Protein AF-H6L743-F1 (afdb_monomer)

Mean predicted aligned error: 10.94 Å

Solvent-accessible surface area (backbone atoms only — not comparable to full-atom values): 10312 Å² total; per-residue (Å²): 137,87,82,81,78,83,82,83,83,76,89,86,64,96,70,60,79,40,80,48,75,42,62,49,100,87,67,48,71,35,34,42,41,33,33,39,73,84,48,97,48,46,27,34,38,39,37,40,39,47,42,58,49,99,87,64,50,69,41,35,34,31,37,37,43,36,33,33,72,71,46,100,38,46,26,38,36,32,23,39,40,36,38,47,39,71,72,99,53,78,40,33,36,38,52,46,83,43,69,60,39,37,28,41,65,87,66,53,76,39,59,56,62,76,72,68,56,52,72,78,76,57,91,67,80,73,82,81,74,75,65,58,32,37,37,35,49,46,53,50,100,86,69,51,70,42,32,31,35,30,67,28,74,43,69,39,51,88,84,71,74,90,50,62,78,48,73,43,70,40,72,78,48,70,69,132

Foldseek 3Di:
DDDDDDQDADPDDPFASDWDWDADPVRATQWIKGWHDPDPQWIKIKIWGFDADPVRHTQWIKIKIWTRVVDLWIWIWIFTQWGFDDDPHTFWIQGDRHTQWTAGRVRDIDGPCCPVVVVPPPPDDDPPPPWPRTKTFDADPVGDGFWIWTRDWDFDCPVPPPHGPDTDTHTPDGDD

Secondary structure (DSSP, 8-state):
----PPP---TT-SS-SEEEEEE-TTS-EEEEEEEEESSSS-EEEEEEEEEE-TT--EEEEEEEEEE-TTSTT-EEEEEEEEEEEESSSEEEEEEEEEEEEEE-TT--EE--HHHHTHHHH--SS-----TT-EEEEEE-TTS-EEEEEEEEEEEE-SS-SSS-SEEEEEEEEE--

Structure (mmCIF, N/CA/C/O backbone):
data_AF-H6L743-F1
#
_entry.id   AF-H6L743-F1
#
loop_
_atom_site.group_PDB
_atom_site.id
_atom_site.type_symbol
_atom_site.label_atom_id
_atom_site.label_alt_id
_atom_site.label_comp_id
_atom_site.label_asym_id
_atom_site.label_entity_id
_atom_site.label_seq_id
_atom_site.pdbx_PDB_ins_code
_atom_site.Cartn_x
_atom_site.Cartn_y
_atom_site.Cartn_z
_atom_site.occupancy
_atom_site.B_iso_or_equiv
_atom_site.auth_seq_id
_atom_site.auth_comp_id
_atom_site.auth_asym_id
_atom_site.auth_atom_id
_atom_site.pdbx_PDB_model_num
ATOM 1 N N . MET A 1 1 ? 23.463 -21.450 -29.103 1.00 34.56 1 MET A N 1
ATOM 2 C CA . MET A 1 1 ? 22.306 -21.000 -29.906 1.00 34.56 1 MET A CA 1
ATOM 3 C C . MET A 1 1 ? 21.781 -19.726 -29.273 1.00 34.56 1 MET A C 1
ATOM 5 O O . MET A 1 1 ? 21.365 -19.767 -28.125 1.00 34.56 1 MET A O 1
ATOM 9 N N . SER A 1 2 ? 21.931 -18.597 -29.966 1.00 36.25 2 SER A N 1
ATOM 10 C CA . SER A 1 2 ? 21.447 -17.288 -29.515 1.00 36.25 2 SER A CA 1
ATOM 11 C C . SER A 1 2 ? 19.959 -17.178 -29.839 1.00 36.25 2 SER A C 1
ATOM 13 O O . SER A 1 2 ? 19.582 -17.350 -30.997 1.00 36.25 2 SER A O 1
ATOM 15 N N . LEU A 1 3 ? 19.121 -16.936 -28.832 1.00 31.42 3 LEU A N 1
ATOM 16 C CA . LEU A 1 3 ? 17.710 -16.596 -29.012 1.00 31.42 3 LEU A CA 1
ATOM 17 C C . LEU A 1 3 ? 17.574 -15.084 -28.827 1.00 31.42 3 LEU A C 1
ATOM 19 O O . LEU A 1 3 ? 17.352 -14.594 -27.723 1.00 31.42 3 LEU A O 1
ATOM 23 N N . GLY A 1 4 ? 17.770 -14.349 -29.921 1.00 33.94 4 GLY A N 1
ATOM 24 C CA . GLY A 1 4 ? 17.441 -12.930 -29.997 1.00 33.94 4 GLY A CA 1
ATOM 25 C C . GLY A 1 4 ? 15.926 -12.760 -30.057 1.00 33.94 4 GLY A C 1
ATOM 26 O O . GLY A 1 4 ? 15.310 -13.058 -31.077 1.00 33.94 4 GLY A O 1
ATOM 27 N N . GLY A 1 5 ? 15.325 -12.310 -28.957 1.00 32.34 5 GLY A N 1
ATOM 28 C CA . GLY A 1 5 ? 13.946 -11.836 -28.951 1.00 32.34 5 GLY A CA 1
ATOM 29 C C . GLY A 1 5 ? 13.885 -10.448 -29.584 1.00 32.34 5 GLY A C 1
ATOM 30 O O . GLY A 1 5 ? 14.498 -9.514 -29.072 1.00 32.34 5 GLY A O 1
ATOM 31 N N . TYR A 1 6 ? 13.175 -10.320 -30.703 1.00 30.50 6 TYR A N 1
ATOM 32 C CA . TYR A 1 6 ? 12.848 -9.024 -31.291 1.00 30.50 6 TYR A CA 1
ATOM 33 C C . TYR A 1 6 ? 11.775 -8.343 -30.437 1.00 30.50 6 TYR A C 1
ATOM 35 O O . TYR A 1 6 ? 10.692 -8.894 -30.241 1.00 30.50 6 TYR A O 1
ATOM 43 N N . TRP A 1 7 ? 12.077 -7.147 -29.935 1.00 48.56 7 TRP A N 1
ATOM 44 C CA . TRP A 1 7 ? 11.098 -6.286 -29.277 1.00 48.56 7 TRP A CA 1
ATOM 45 C C . TRP A 1 7 ? 10.342 -5.491 -30.340 1.00 48.56 7 TRP A C 1
ATOM 47 O O . TRP A 1 7 ? 10.956 -4.812 -31.161 1.00 48.56 7 TRP A O 1
ATOM 57 N N . HIS A 1 8 ? 9.014 -5.586 -30.332 1.00 35.94 8 HIS A N 1
ATOM 58 C CA . HIS A 1 8 ? 8.144 -4.733 -31.134 1.00 35.94 8 HIS A CA 1
ATOM 59 C C . HIS A 1 8 ? 7.534 -3.674 -30.213 1.00 35.94 8 HIS A C 1
ATOM 61 O O . HIS A 1 8 ? 6.770 -4.018 -29.313 1.00 35.94 8 HIS A O 1
ATOM 67 N N . PHE A 1 9 ? 7.869 -2.404 -30.436 1.00 46.50 9 PHE A N 1
ATOM 68 C CA . PHE A 1 9 ? 7.271 -1.267 -29.738 1.00 46.50 9 PHE A CA 1
ATOM 69 C C . PHE A 1 9 ? 6.205 -0.646 -30.648 1.00 46.50 9 PHE A C 1
ATOM 71 O O . PHE A 1 9 ? 6.509 -0.238 -31.767 1.00 46.50 9 PHE A O 1
ATOM 78 N N . GLU A 1 10 ? 4.949 -0.602 -30.198 1.00 38.84 10 GLU A N 1
ATOM 79 C CA . GLU A 1 10 ? 3.901 0.200 -30.844 1.00 38.84 10 GLU A CA 1
ATOM 80 C C . GLU A 1 10 ? 3.772 1.528 -30.099 1.00 38.84 10 GLU A C 1
ATOM 82 O O . GLU A 1 10 ? 3.178 1.583 -29.024 1.00 38.84 10 GLU A O 1
ATOM 87 N N . ALA A 1 11 ? 4.298 2.606 -30.680 1.00 42.00 11 ALA A N 1
ATOM 88 C CA . ALA A 1 11 ? 4.080 3.948 -30.156 1.00 42.00 11 ALA A CA 1
ATOM 89 C C . ALA A 1 11 ? 2.586 4.325 -30.250 1.00 42.00 11 ALA A C 1
ATOM 91 O O . ALA A 1 11 ? 1.975 4.191 -31.312 1.00 42.00 11 ALA A O 1
ATOM 92 N N . GLY A 1 12 ? 2.005 4.828 -29.151 1.00 50.34 12 GLY A N 1
ATOM 93 C CA . GLY A 1 12 ? 0.683 5.475 -29.152 1.00 50.34 12 GLY A CA 1
ATOM 94 C C . GLY A 1 12 ? -0.437 4.800 -28.351 1.00 50.34 12 GLY A C 1
ATOM 95 O O . GLY A 1 12 ? -1.575 5.268 -28.414 1.00 50.34 12 GLY A O 1
ATOM 96 N N . LYS A 1 13 ? -0.172 3.740 -27.576 1.00 53.59 13 LYS A N 1
ATOM 97 C CA . LYS A 1 13 ? -1.168 3.197 -26.634 1.00 53.59 13 LYS A CA 1
ATOM 98 C C . LYS A 1 13 ? -1.030 3.864 -25.260 1.00 53.59 13 LYS A C 1
ATOM 100 O O . LYS A 1 13 ? 0.068 3.882 -24.717 1.00 53.59 13 LYS A O 1
ATOM 105 N N . PRO A 1 14 ? -2.116 4.384 -24.654 1.00 64.31 14 PRO A N 1
ATOM 106 C CA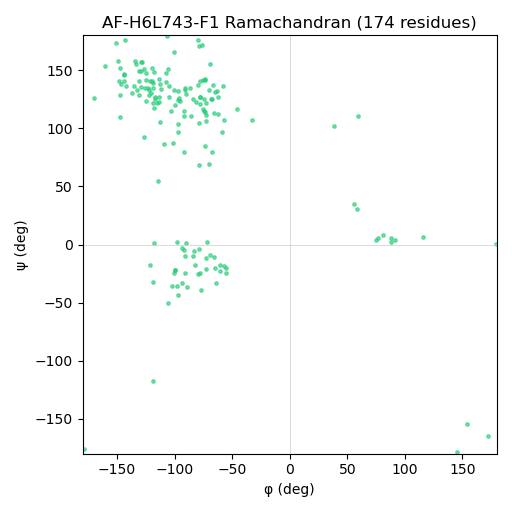 . PRO A 1 14 ? -2.059 4.866 -23.280 1.00 64.31 14 PRO A CA 1
ATOM 107 C C . PRO A 1 14 ? -1.788 3.685 -22.338 1.00 64.31 14 PRO A C 1
ATOM 109 O O . PRO A 1 14 ? -2.623 2.792 -22.195 1.00 64.31 14 PRO A O 1
ATOM 112 N N . GLY A 1 15 ? -0.616 3.665 -21.704 1.00 75.38 15 GLY A N 1
ATOM 113 C CA . GLY A 1 15 ? -0.212 2.606 -20.782 1.00 75.38 15 GLY A CA 1
ATOM 114 C C . GLY A 1 15 ? 1.287 2.311 -20.845 1.00 75.38 15 GLY A C 1
ATOM 115 O O . GLY A 1 15 ? 2.009 2.990 -21.565 1.00 75.38 15 GLY A O 1
ATOM 116 N N . PRO A 1 16 ? 1.770 1.336 -20.062 1.00 86.94 16 PRO A N 1
ATOM 117 C CA . PRO A 1 16 ? 3.161 0.908 -20.128 1.00 86.94 16 PRO A CA 1
ATOM 118 C C . PRO A 1 16 ? 3.442 0.092 -21.392 1.00 86.94 16 PRO A C 1
ATOM 120 O O . PRO A 1 16 ? 2.628 -0.753 -21.770 1.00 86.94 16 PRO A O 1
ATOM 123 N N . ASP A 1 17 ? 4.625 0.277 -21.973 1.00 90.44 17 ASP A N 1
ATOM 124 C CA . ASP A 1 17 ? 5.135 -0.512 -23.100 1.00 90.44 17 ASP A CA 1
ATOM 125 C C . ASP A 1 17 ? 5.346 -1.980 -22.726 1.00 90.44 17 ASP A C 1
ATOM 127 O O . ASP A 1 17 ? 5.143 -2.878 -23.544 1.00 90.44 17 ASP A O 1
ATOM 131 N N . ALA A 1 18 ? 5.721 -2.250 -21.470 1.00 90.12 18 ALA A N 1
ATOM 132 C CA . ALA A 1 18 ? 5.843 -3.612 -20.966 1.00 90.12 18 ALA A CA 1
ATOM 133 C C . ALA A 1 18 ? 5.414 -3.758 -19.502 1.00 90.12 18 ALA A C 1
ATOM 135 O O . ALA A 1 18 ? 5.626 -2.887 -18.656 1.00 90.12 18 ALA A O 1
ATOM 136 N N . LEU A 1 19 ? 4.852 -4.928 -19.190 1.00 93.19 19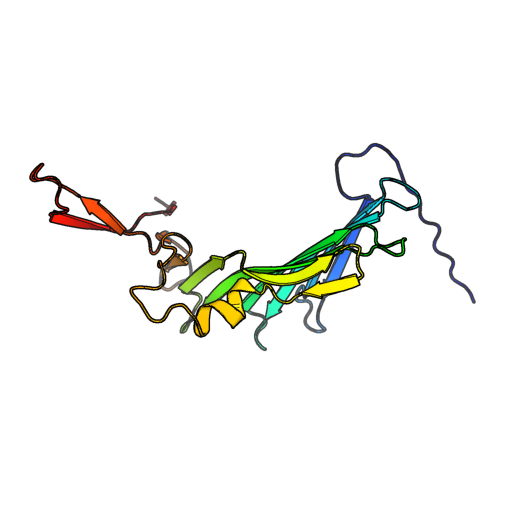 LEU A N 1
ATOM 137 C CA . LEU A 1 19 ? 4.534 -5.367 -17.835 1.00 93.19 19 LEU A CA 1
ATOM 138 C C . LEU A 1 19 ? 5.341 -6.618 -17.501 1.00 93.19 19 LEU A C 1
ATOM 140 O O . LEU A 1 19 ? 5.250 -7.627 -18.198 1.00 93.19 19 LEU A O 1
ATOM 144 N N . LYS A 1 20 ? 6.082 -6.574 -16.395 1.00 93.62 20 LYS A N 1
ATOM 145 C CA . LYS A 1 20 ? 6.840 -7.713 -15.873 1.00 93.62 20 LYS A CA 1
ATOM 146 C C . LYS A 1 20 ? 6.391 -8.047 -14.458 1.00 93.62 20 LYS A C 1
ATOM 148 O O . LYS A 1 20 ? 6.144 -7.164 -13.637 1.00 93.62 20 LYS A O 1
ATOM 153 N N . TYR A 1 21 ? 6.320 -9.341 -14.174 1.00 95.38 21 TYR A N 1
ATOM 154 C CA . TYR A 1 21 ? 5.992 -9.871 -12.859 1.00 95.38 21 TYR A CA 1
ATOM 155 C C . TYR A 1 21 ? 7.093 -10.818 -12.403 1.00 95.38 21 TYR A C 1
ATOM 157 O O . TYR A 1 21 ? 7.638 -11.574 -13.206 1.00 95.38 21 TYR A O 1
ATOM 165 N N . GLU A 1 22 ? 7.403 -10.775 -11.114 1.00 95.56 22 GLU A N 1
ATOM 166 C CA . GLU A 1 22 ? 8.331 -11.700 -10.466 1.00 95.56 22 GLU A CA 1
ATOM 167 C C . GLU A 1 22 ? 7.576 -12.450 -9.372 1.00 95.56 22 GLU A C 1
ATOM 169 O O . GLU A 1 22 ? 6.728 -11.867 -8.685 1.00 95.56 22 GLU A O 1
ATOM 174 N N . TYR A 1 23 ? 7.867 -13.741 -9.236 1.00 96.38 23 TYR A N 1
ATOM 175 C CA . TYR A 1 23 ? 7.181 -14.656 -8.330 1.00 96.38 23 TYR A CA 1
ATOM 176 C C . TYR A 1 23 ? 8.198 -15.449 -7.515 1.00 96.38 23 TYR A C 1
ATOM 178 O O . TYR A 1 23 ? 9.304 -15.714 -7.988 1.00 96.38 23 TYR A O 1
ATOM 186 N N . ASP A 1 24 ? 7.818 -15.819 -6.298 1.00 91.50 24 ASP A N 1
ATOM 187 C CA . ASP A 1 24 ? 8.572 -16.773 -5.493 1.00 91.50 24 ASP A CA 1
ATOM 188 C C . ASP A 1 24 ? 8.299 -18.225 -5.956 1.00 91.50 24 ASP A C 1
ATOM 190 O O . ASP A 1 24 ? 7.395 -18.462 -6.766 1.00 91.50 24 ASP A O 1
ATOM 194 N N . PRO A 1 25 ? 9.054 -19.224 -5.457 1.00 92.56 25 PRO A N 1
ATOM 195 C CA . PRO A 1 25 ? 8.819 -20.632 -5.792 1.00 92.56 25 PRO A CA 1
ATOM 196 C C . PRO A 1 25 ? 7.438 -21.173 -5.388 1.00 92.56 25 PRO A C 1
ATOM 198 O O . PRO A 1 25 ? 7.027 -22.214 -5.892 1.00 92.56 25 PRO A O 1
ATOM 201 N N . MET A 1 26 ? 6.725 -20.492 -4.486 1.00 92.44 26 MET A N 1
ATOM 202 C CA . MET A 1 26 ? 5.369 -20.844 -4.053 1.00 92.44 26 MET A CA 1
ATOM 203 C C . MET A 1 26 ? 4.291 -20.177 -4.926 1.00 92.44 26 MET A C 1
ATOM 205 O O . MET A 1 26 ? 3.100 -20.365 -4.689 1.00 92.44 26 MET A O 1
ATOM 209 N N . GLY A 1 27 ? 4.690 -19.410 -5.946 1.00 93.69 27 GLY A N 1
ATOM 210 C CA . GL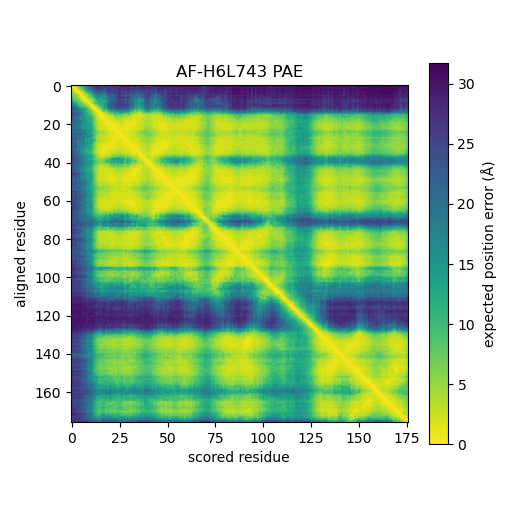Y A 1 27 ? 3.790 -18.719 -6.863 1.00 93.69 27 GLY A CA 1
ATOM 211 C C . GLY A 1 27 ? 3.236 -17.395 -6.331 1.00 93.69 27 GLY A C 1
ATOM 212 O O . GLY A 1 27 ? 2.382 -16.791 -6.983 1.00 93.69 27 GLY A O 1
ATOM 213 N N . ASN A 1 28 ? 3.709 -16.891 -5.187 1.00 94.81 28 ASN A N 1
ATOM 214 C CA . ASN A 1 28 ? 3.299 -15.576 -4.706 1.00 94.81 28 ASN A CA 1
ATOM 215 C C . ASN A 1 28 ? 4.031 -14.473 -5.471 1.00 94.81 28 ASN A C 1
ATOM 217 O O . ASN A 1 28 ? 5.226 -14.559 -5.749 1.00 94.81 28 ASN A O 1
ATOM 221 N N . ARG A 1 29 ? 3.322 -13.384 -5.779 1.00 94.56 29 ARG A N 1
ATOM 222 C CA . ARG A 1 29 ? 3.911 -12.223 -6.460 1.00 94.56 29 ARG A CA 1
ATOM 223 C C . ARG A 1 29 ? 4.897 -11.500 -5.536 1.00 94.56 29 ARG A C 1
ATOM 225 O O . ARG A 1 29 ? 4.493 -11.067 -4.452 1.00 94.56 29 ARG A O 1
ATOM 232 N N . LEU A 1 30 ? 6.131 -11.333 -6.012 1.00 95.81 30 LEU A N 1
ATOM 233 C CA . LEU A 1 30 ? 7.226 -10.578 -5.389 1.00 95.81 30 LEU A CA 1
ATOM 234 C C . LEU A 1 30 ? 7.363 -9.173 -5.969 1.00 95.81 30 LEU A C 1
ATOM 236 O O . LEU A 1 30 ? 7.653 -8.237 -5.229 1.00 95.81 30 LEU A O 1
ATOM 240 N N . ALA A 1 31 ? 7.118 -9.005 -7.272 1.00 95.69 31 ALA A N 1
ATOM 241 C CA . ALA A 1 31 ? 7.167 -7.695 -7.907 1.00 95.69 31 ALA A CA 1
ATOM 242 C C . ALA A 1 31 ? 6.175 -7.550 -9.063 1.00 95.69 31 ALA A C 1
ATOM 244 O O . ALA A 1 31 ? 5.841 -8.515 -9.756 1.00 95.69 31 ALA A O 1
ATOM 245 N N . LYS A 1 32 ? 5.744 -6.310 -9.291 1.00 95.50 32 LYS A N 1
ATOM 246 C CA . LYS A 1 32 ? 5.099 -5.848 -10.523 1.00 95.50 32 LYS A CA 1
ATOM 247 C C . LYS A 1 32 ? 5.892 -4.653 -11.029 1.00 95.50 32 LYS A C 1
ATOM 249 O O . LYS A 1 32 ? 6.019 -3.681 -10.295 1.00 95.50 32 LYS A O 1
ATOM 254 N N . LYS A 1 33 ? 6.377 -4.715 -12.265 1.00 94.19 33 LYS A N 1
ATOM 255 C CA . LYS A 1 33 ? 7.167 -3.660 -12.906 1.00 94.19 33 LYS A CA 1
ATOM 256 C C . LYS A 1 33 ? 6.472 -3.224 -14.189 1.00 94.19 33 LYS A C 1
ATOM 258 O O . LYS A 1 33 ? 6.033 -4.072 -14.970 1.00 94.19 33 LYS A O 1
ATOM 263 N N . LYS A 1 34 ? 6.351 -1.919 -14.379 1.00 94.06 34 LYS A N 1
ATOM 264 C CA . LYS A 1 34 ? 5.838 -1.287 -15.587 1.00 94.06 34 LYS A CA 1
ATOM 265 C C . LYS A 1 34 ? 6.983 -0.527 -16.233 1.00 94.06 34 LYS A C 1
ATOM 267 O O . LYS A 1 34 ? 7.601 0.282 -15.553 1.00 94.06 34 LYS A O 1
ATOM 272 N N . LEU A 1 35 ? 7.237 -0.784 -17.505 1.00 91.62 35 LEU A N 1
ATOM 273 C CA . LEU A 1 35 ? 8.243 -0.083 -18.290 1.00 91.62 35 LEU A CA 1
ATOM 274 C C . LEU A 1 35 ? 7.545 0.887 -19.240 1.00 91.62 35 LEU A C 1
ATOM 276 O O . LEU A 1 35 ? 6.557 0.500 -19.865 1.00 91.62 35 LEU A O 1
ATOM 280 N N . TYR A 1 36 ? 8.078 2.096 -19.348 1.00 90.69 36 TYR A N 1
ATOM 281 C CA . TYR A 1 36 ? 7.691 3.088 -20.342 1.00 90.69 36 TYR A CA 1
ATOM 282 C C . TYR A 1 36 ? 8.935 3.491 -21.137 1.00 90.69 36 TYR A C 1
ATOM 284 O O . TYR A 1 36 ? 10.002 3.699 -20.550 1.00 90.69 36 TYR A O 1
ATOM 292 N N . VAL A 1 37 ? 8.797 3.552 -22.456 1.00 88.88 37 VAL A N 1
ATOM 293 C CA . VAL A 1 37 ? 9.849 3.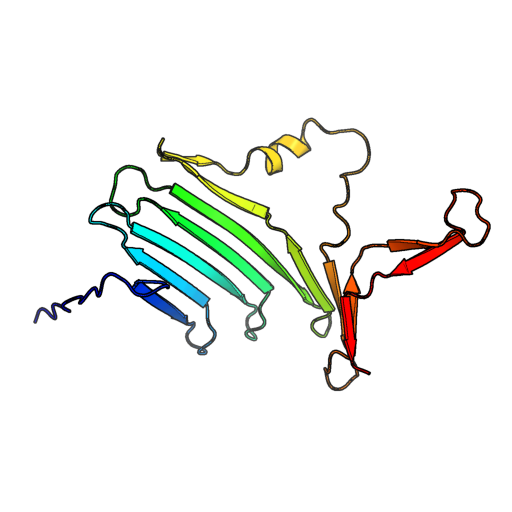867 -23.421 1.00 88.88 37 VAL A CA 1
ATOM 294 C C . VAL A 1 37 ? 9.341 5.011 -24.289 1.00 88.88 37 VAL A C 1
ATOM 296 O O . VAL A 1 37 ? 8.690 4.806 -25.311 1.00 88.88 37 VAL A O 1
ATOM 299 N N . ASP A 1 38 ? 9.658 6.230 -23.869 1.00 83.81 38 ASP A N 1
ATOM 300 C CA . ASP A 1 38 ? 9.248 7.462 -24.545 1.00 83.81 38 ASP A CA 1
ATOM 301 C C . ASP A 1 38 ? 10.307 7.908 -25.592 1.00 83.81 38 ASP A C 1
ATOM 303 O O . ASP A 1 38 ? 10.051 8.755 -26.450 1.00 83.81 38 ASP A O 1
ATOM 307 N N . GLY A 1 39 ? 11.491 7.276 -25.597 1.00 79.44 39 GLY A N 1
ATOM 308 C CA . GLY A 1 39 ? 12.556 7.478 -26.582 1.00 79.44 39 GLY A CA 1
ATOM 309 C C . GLY A 1 39 ? 13.786 6.587 -26.338 1.00 79.44 39 GLY A C 1
ATOM 310 O O . GLY A 1 39 ? 13.788 5.774 -25.418 1.00 79.44 39 GLY A O 1
ATOM 311 N N . PRO A 1 40 ? 14.869 6.727 -27.130 1.00 73.44 40 PRO A N 1
ATOM 312 C CA . PRO A 1 40 ? 16.067 5.883 -27.002 1.00 73.44 40 PRO A CA 1
ATOM 313 C C . PRO A 1 40 ? 16.819 6.050 -25.671 1.00 73.44 40 PRO A C 1
ATOM 315 O O . PRO A 1 40 ? 17.589 5.171 -25.297 1.00 73.44 40 PRO A O 1
ATOM 318 N N . ALA A 1 41 ? 16.604 7.168 -24.976 1.00 73.25 41 ALA A N 1
ATOM 319 C CA . ALA A 1 41 ? 17.205 7.488 -23.682 1.00 73.25 41 ALA A CA 1
ATOM 320 C C . ALA A 1 41 ? 16.161 7.738 -22.575 1.00 73.25 41 ALA A C 1
ATOM 322 O O . ALA A 1 41 ? 16.497 7.658 -21.397 1.00 73.25 41 ALA A O 1
ATOM 323 N N . ASP A 1 42 ? 14.906 8.003 -22.949 1.00 79.75 42 ASP A N 1
ATOM 324 C CA . ASP A 1 42 ? 13.804 8.264 -22.021 1.00 79.75 42 ASP A CA 1
ATOM 325 C C . ASP A 1 42 ? 13.091 6.946 -21.708 1.00 79.75 42 ASP A C 1
ATOM 327 O O . ASP A 1 42 ? 12.099 6.559 -22.334 1.00 79.75 42 ASP A O 1
ATOM 331 N N . ILE A 1 43 ? 13.717 6.191 -20.806 1.00 85.94 43 ILE A N 1
ATOM 332 C CA . ILE A 1 43 ? 13.222 4.909 -20.321 1.00 85.94 43 ILE A CA 1
ATOM 333 C C . ILE A 1 43 ? 13.007 5.031 -18.821 1.00 85.94 43 ILE A C 1
ATOM 335 O O . ILE A 1 43 ? 13.942 5.295 -18.060 1.00 85.94 43 ILE A O 1
ATOM 339 N N . ARG A 1 44 ? 11.773 4.780 -18.389 1.00 89.12 44 ARG A N 1
ATOM 340 C CA . ARG A 1 44 ? 11.378 4.827 -16.981 1.00 89.12 44 ARG A CA 1
ATOM 341 C C . ARG A 1 44 ? 10.639 3.565 -16.575 1.00 89.12 44 ARG A C 1
ATOM 343 O O . ARG A 1 44 ? 9.939 2.937 -17.369 1.00 89.12 44 ARG A O 1
ATOM 350 N N . SER A 1 45 ? 10.788 3.194 -15.313 1.00 91.00 45 SER A N 1
ATOM 351 C CA . SER A 1 45 ? 10.191 2.003 -14.727 1.00 91.00 45 SER A CA 1
ATOM 352 C C . SER A 1 45 ? 9.536 2.360 -13.403 1.00 91.00 45 SER A C 1
ATOM 354 O O . SER A 1 45 ? 10.123 3.031 -12.564 1.00 91.00 45 SER A O 1
ATOM 356 N N . GLU A 1 46 ? 8.308 1.911 -13.187 1.00 93.62 46 GLU A N 1
ATOM 357 C CA . GLU A 1 46 ? 7.627 2.079 -11.903 1.00 93.62 46 GLU A CA 1
ATOM 358 C C . GLU A 1 46 ? 6.973 0.769 -11.482 1.00 93.62 46 GLU A C 1
ATOM 360 O O . GLU A 1 46 ? 6.610 -0.077 -12.310 1.00 93.62 46 GLU A O 1
ATOM 365 N N . GLY A 1 47 ? 6.759 0.591 -10.185 1.00 94.44 47 GLY A N 1
ATOM 366 C CA . GLY A 1 47 ? 6.139 -0.637 -9.734 1.00 94.44 47 GLY A CA 1
ATOM 367 C C . GLY A 1 47 ? 6.095 -0.834 -8.238 1.00 94.44 47 GLY A C 1
ATOM 368 O O . GLY A 1 47 ? 6.265 0.094 -7.452 1.00 94.44 47 GLY A O 1
ATOM 369 N N . GLN A 1 48 ? 5.831 -2.082 -7.864 1.00 96.75 48 GLN A N 1
ATOM 370 C CA . GLN A 1 48 ? 5.684 -2.504 -6.479 1.00 96.75 48 GLN A CA 1
ATOM 371 C C . GLN A 1 48 ? 6.524 -3.746 -6.194 1.00 96.75 48 GLN A C 1
ATOM 373 O O . GLN A 1 48 ? 6.549 -4.674 -7.008 1.00 96.75 48 GLN A O 1
ATOM 378 N N . TYR A 1 49 ? 7.137 -3.780 -5.014 1.00 96.81 49 TYR A N 1
ATOM 379 C CA . TYR A 1 49 ? 7.711 -4.966 -4.386 1.00 96.81 49 TYR A CA 1
ATOM 380 C C . TYR A 1 49 ? 6.846 -5.400 -3.204 1.00 96.81 49 TYR A C 1
ATOM 382 O O . TYR A 1 49 ? 6.397 -4.563 -2.421 1.00 96.81 49 TYR A O 1
ATOM 390 N N . TYR A 1 50 ? 6.652 -6.706 -3.047 1.00 97.31 50 TYR A N 1
ATOM 391 C CA . TYR A 1 50 ? 5.885 -7.301 -1.956 1.00 97.31 50 TYR A CA 1
ATOM 392 C C . TYR A 1 50 ? 6.818 -8.104 -1.053 1.00 97.31 50 TYR A C 1
ATOM 394 O O . TYR A 1 50 ? 7.470 -9.043 -1.507 1.00 97.31 50 TYR A O 1
ATOM 402 N N . VAL A 1 51 ? 6.844 -7.766 0.233 1.00 96.00 51 VAL A N 1
ATOM 403 C CA . VAL A 1 51 ? 7.508 -8.563 1.270 1.00 96.00 51 VAL A CA 1
ATOM 404 C C . VAL A 1 51 ? 6.452 -9.367 2.006 1.00 96.00 51 VAL A C 1
ATOM 406 O O . VAL A 1 51 ? 5.406 -8.828 2.374 1.00 96.00 51 VAL A O 1
ATOM 409 N N . ARG A 1 52 ? 6.719 -10.657 2.203 1.00 95.19 52 ARG A N 1
ATOM 410 C CA . ARG A 1 52 ? 5.777 -11.622 2.771 1.00 95.19 52 ARG A CA 1
ATOM 411 C C . ARG A 1 52 ? 6.394 -12.386 3.934 1.00 95.19 52 ARG A C 1
ATOM 413 O O . ARG A 1 52 ? 7.617 -12.471 4.036 1.00 95.19 52 ARG A O 1
ATOM 420 N N . ASP A 1 53 ? 5.542 -12.919 4.799 1.00 92.31 53 ASP A N 1
ATOM 421 C CA . ASP A 1 53 ? 5.937 -13.929 5.781 1.00 92.31 53 ASP A CA 1
ATOM 422 C C . ASP A 1 53 ? 6.100 -15.318 5.114 1.00 92.31 53 ASP A C 1
ATOM 424 O O . ASP A 1 53 ? 5.763 -15.480 3.935 1.00 92.31 53 ASP A O 1
ATOM 428 N N . PRO A 1 54 ? 6.622 -16.334 5.829 1.00 91.44 54 PRO A N 1
ATOM 429 C CA . PRO A 1 54 ? 6.782 -17.686 5.285 1.00 91.44 54 PRO A CA 1
ATOM 430 C C . PRO A 1 54 ? 5.477 -18.366 4.848 1.00 91.44 54 PRO A C 1
ATOM 432 O O . PRO A 1 54 ? 5.518 -19.287 4.036 1.00 91.44 54 PRO A O 1
ATOM 435 N N . GLN A 1 55 ? 4.330 -17.939 5.378 1.00 90.88 55 GLN A N 1
ATOM 436 C CA . GLN A 1 55 ? 3.007 -18.424 4.986 1.00 90.88 55 GLN A CA 1
ATOM 437 C C . GLN A 1 55 ? 2.468 -17.718 3.728 1.00 90.88 55 GLN A C 1
ATOM 439 O O . GLN A 1 55 ? 1.421 -18.104 3.210 1.00 90.88 55 GLN A O 1
ATOM 444 N N . GLY A 1 56 ? 3.170 -16.700 3.223 1.00 92.38 56 GLY A N 1
ATOM 445 C CA . GLY A 1 56 ? 2.801 -15.939 2.035 1.00 92.38 56 GLY A CA 1
ATOM 446 C C . GLY A 1 56 ? 1.944 -14.702 2.315 1.00 92.38 56 GLY A C 1
ATOM 447 O O . GLY A 1 56 ? 1.558 -14.013 1.364 1.00 92.38 56 GLY A O 1
ATOM 448 N N . ASN A 1 57 ? 1.665 -14.351 3.574 1.00 94.38 57 ASN A N 1
ATOM 449 C CA . ASN A 1 57 ? 0.924 -13.132 3.900 1.00 94.38 57 ASN A CA 1
ATOM 450 C C . ASN A 1 57 ? 1.784 -11.900 3.609 1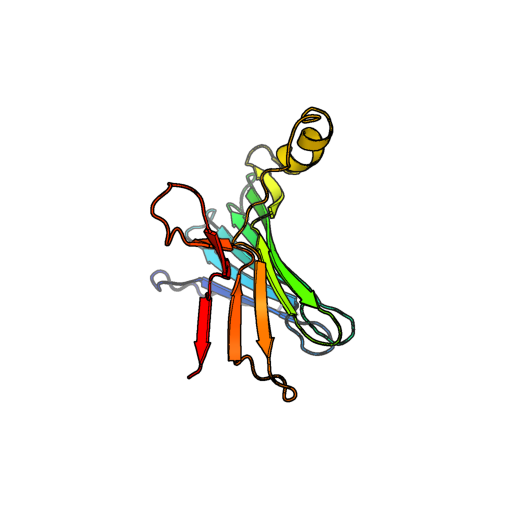.00 94.38 57 ASN A C 1
ATOM 452 O O . ASN A 1 57 ? 2.943 -11.834 4.008 1.00 94.38 57 ASN A O 1
ATOM 456 N N . VAL A 1 58 ? 1.222 -10.889 2.937 1.00 96.12 58 VAL A N 1
ATOM 457 C CA . VAL A 1 58 ? 1.935 -9.625 2.670 1.00 96.12 58 VAL A CA 1
ATOM 458 C C . VAL A 1 58 ? 2.156 -8.881 3.977 1.00 96.12 58 VAL A C 1
ATOM 460 O O . VAL A 1 58 ? 1.183 -8.585 4.663 1.00 96.12 58 VAL A O 1
ATOM 463 N N . LEU A 1 59 ? 3.404 -8.538 4.281 1.00 95.56 59 LEU A N 1
ATOM 464 C CA . LEU A 1 59 ? 3.804 -7.703 5.413 1.00 95.56 59 LEU A CA 1
ATOM 465 C C . LEU A 1 59 ? 3.994 -6.248 4.989 1.00 95.56 59 LEU A C 1
ATOM 467 O O . LEU A 1 59 ? 3.534 -5.339 5.674 1.00 95.56 59 LEU A O 1
ATOM 471 N N . ALA A 1 60 ? 4.649 -6.022 3.850 1.00 95.88 60 ALA A N 1
ATOM 472 C CA . ALA A 1 60 ? 4.920 -4.686 3.344 1.00 95.88 60 ALA A CA 1
ATOM 473 C C . ALA A 1 60 ? 4.832 -4.634 1.820 1.00 95.88 60 ALA A C 1
ATOM 475 O O . ALA A 1 60 ? 5.210 -5.583 1.127 1.00 95.88 60 ALA A O 1
ATOM 476 N N . VAL A 1 61 ? 4.370 -3.495 1.315 1.00 97.00 61 VAL A N 1
ATOM 477 C CA . VAL A 1 61 ? 4.405 -3.136 -0.101 1.00 97.00 61 VAL A CA 1
ATOM 478 C C . VAL A 1 61 ? 5.289 -1.913 -0.242 1.00 97.00 61 VAL A C 1
ATOM 480 O O . VAL A 1 61 ? 5.087 -0.913 0.449 1.00 97.00 61 VAL A O 1
ATOM 483 N N . TYR A 1 62 ? 6.273 -2.000 -1.126 1.00 95.75 62 TYR A N 1
ATOM 484 C CA . TYR A 1 62 ? 7.150 -0.888 -1.457 1.00 95.75 62 TYR A CA 1
ATOM 485 C C . TYR A 1 62 ? 6.882 -0.441 -2.880 1.00 95.75 62 TYR A C 1
ATOM 487 O O . TYR A 1 62 ? 6.846 -1.281 -3.774 1.00 95.75 62 TYR A O 1
ATOM 495 N N . GLN A 1 63 ? 6.761 0.860 -3.095 1.00 95.06 63 GLN A N 1
ATOM 496 C CA . GLN A 1 63 ? 6.660 1.449 -4.420 1.00 95.06 63 GLN A CA 1
ATOM 497 C C . GLN A 1 63 ? 8.032 1.941 -4.862 1.00 95.06 63 GLN A C 1
ATOM 499 O O . GLN A 1 63 ? 8.706 2.638 -4.101 1.00 95.06 63 GLN A O 1
ATOM 504 N N . PHE A 1 64 ? 8.435 1.601 -6.083 1.00 92.00 64 PHE A N 1
ATOM 505 C CA . PHE A 1 64 ? 9.654 2.129 -6.686 1.00 92.00 64 PHE A CA 1
ATOM 506 C C . PHE A 1 64 ? 9.337 2.928 -7.948 1.00 92.00 64 PHE A C 1
ATOM 508 O O . PHE A 1 64 ? 8.385 2.602 -8.662 1.00 92.00 64 PHE A O 1
ATOM 515 N N . ASN A 1 65 ? 10.155 3.943 -8.218 1.00 90.94 65 ASN A N 1
ATOM 516 C CA . ASN A 1 65 ? 10.164 4.669 -9.484 1.00 90.94 65 ASN A CA 1
ATOM 517 C C . ASN A 1 65 ? 11.614 4.892 -9.903 1.00 90.94 65 ASN A C 1
ATOM 519 O O . ASN A 1 65 ? 12.412 5.373 -9.098 1.00 90.94 65 ASN A O 1
ATOM 523 N N . GLU A 1 66 ? 11.917 4.552 -11.143 1.00 89.69 66 GLU A N 1
ATOM 524 C CA . GLU A 1 66 ? 13.211 4.658 -11.803 1.00 89.69 66 GLU A CA 1
ATOM 525 C C . GLU A 1 66 ? 13.017 5.460 -13.095 1.00 89.69 66 GLU A C 1
ATOM 527 O O . GLU A 1 66 ? 12.062 5.219 -13.836 1.00 89.69 66 GLU A O 1
ATOM 532 N N . ALA A 1 67 ? 13.896 6.415 -13.366 1.00 84.69 67 ALA A N 1
ATOM 533 C CA . ALA A 1 67 ? 13.886 7.231 -14.575 1.00 84.69 67 ALA A CA 1
ATOM 534 C C . ALA A 1 67 ? 15.298 7.327 -15.155 1.00 84.69 67 ALA A C 1
ATOM 536 O O . ALA A 1 67 ? 16.279 7.130 -14.435 1.00 84.69 67 ALA A O 1
ATOM 537 N N . ASP A 1 68 ? 15.372 7.632 -16.450 1.00 77.12 68 ASP A N 1
ATOM 538 C CA . ASP A 1 68 ? 16.618 7.791 -17.204 1.00 77.12 68 ASP A CA 1
ATOM 539 C C . ASP A 1 68 ? 17.517 6.537 -17.198 1.00 77.12 68 ASP A C 1
ATOM 541 O O . ASP A 1 68 ? 18.731 6.649 -17.329 1.00 77.12 68 ASP A O 1
ATOM 545 N N . ILE A 1 69 ? 16.911 5.337 -17.124 1.00 70.38 69 ILE A N 1
ATOM 546 C CA . ILE A 1 69 ? 17.571 4.020 -16.921 1.00 70.38 69 ILE A CA 1
ATOM 547 C C . ILE A 1 69 ? 18.664 3.709 -17.972 1.00 70.38 69 ILE A C 1
ATOM 549 O O . ILE A 1 69 ? 19.510 2.833 -17.785 1.00 70.38 69 ILE A O 1
ATOM 553 N N . ALA A 1 70 ? 18.624 4.374 -19.129 1.00 61.00 70 ALA A N 1
ATOM 554 C CA . ALA A 1 70 ? 19.554 4.167 -20.239 1.00 61.00 70 ALA A CA 1
ATOM 555 C C . ALA A 1 70 ? 20.716 5.182 -20.290 1.00 61.00 70 ALA A C 1
ATOM 557 O O . ALA A 1 70 ? 21.517 5.130 -21.227 1.00 61.00 70 ALA A O 1
ATOM 558 N N . VAL A 1 71 ? 20.819 6.111 -19.331 1.00 62.91 71 VAL A N 1
ATOM 559 C CA . VAL A 1 71 ? 21.762 7.245 -19.360 1.00 62.91 71 VAL A CA 1
ATOM 560 C C . VAL A 1 71 ? 22.554 7.338 -18.050 1.00 62.91 71 VAL A C 1
ATOM 562 O O . VAL A 1 71 ? 22.134 6.871 -17.000 1.00 62.91 71 VAL A O 1
ATOM 565 N N . VAL A 1 72 ? 23.729 7.980 -18.089 1.00 55.47 72 VAL A N 1
ATOM 566 C CA . VAL A 1 72 ? 24.480 8.400 -16.891 1.00 55.47 72 VAL A CA 1
ATOM 567 C C . VAL A 1 72 ? 23.685 9.508 -16.180 1.00 55.47 72 VAL A C 1
ATOM 569 O O . VAL A 1 72 ? 23.927 10.692 -16.388 1.00 55.47 72 VAL A O 1
ATOM 572 N N . GLY A 1 73 ? 22.664 9.103 -15.428 1.00 60.09 73 GLY A N 1
ATOM 573 C CA . GLY A 1 73 ? 21.675 9.981 -14.800 1.00 60.09 73 GLY A CA 1
ATOM 574 C C . GLY A 1 73 ? 20.587 9.251 -14.006 1.00 60.09 73 GLY A C 1
ATOM 575 O O . GLY A 1 73 ? 19.744 9.938 -13.437 1.00 60.09 73 GLY A O 1
ATOM 576 N N . ASP A 1 74 ? 20.626 7.908 -13.944 1.00 70.12 74 ASP A N 1
ATOM 577 C CA . ASP A 1 74 ? 19.696 7.035 -13.214 1.00 70.12 74 ASP A CA 1
ATOM 578 C C . ASP A 1 74 ? 19.157 7.668 -11.928 1.00 70.12 74 ASP A C 1
ATOM 580 O O . ASP A 1 74 ? 19.845 7.747 -10.900 1.00 70.12 74 ASP A O 1
ATOM 584 N N . ARG A 1 75 ? 17.886 8.065 -11.974 1.00 74.62 75 ARG A N 1
ATOM 585 C CA . ARG A 1 75 ? 17.144 8.480 -10.788 1.00 74.62 75 ARG A CA 1
ATOM 586 C C . ARG A 1 75 ? 16.350 7.288 -10.311 1.00 74.62 75 ARG A C 1
ATOM 588 O O . ARG A 1 75 ? 15.543 6.754 -11.065 1.00 74.62 75 ARG A O 1
ATOM 595 N N . ASP A 1 76 ? 16.534 6.895 -9.061 1.00 85.62 76 ASP A N 1
ATOM 596 C CA . ASP A 1 76 ? 15.712 5.864 -8.441 1.00 85.62 76 ASP A CA 1
ATOM 597 C C . ASP A 1 76 ? 15.116 6.358 -7.127 1.00 85.62 76 ASP A C 1
ATOM 599 O O . ASP A 1 76 ? 15.630 7.240 -6.436 1.00 85.62 76 ASP A O 1
ATOM 603 N N . SER A 1 77 ? 13.954 5.821 -6.794 1.00 86.12 77 SER A N 1
ATOM 604 C CA . SER A 1 77 ? 13.278 6.102 -5.543 1.00 86.12 77 SER A CA 1
ATOM 605 C C . SER A 1 77 ? 12.582 4.847 -5.060 1.00 86.12 77 SER A C 1
ATOM 607 O O . SER A 1 77 ? 12.003 4.100 -5.848 1.00 86.12 77 SER A O 1
ATOM 609 N N . LEU A 1 78 ? 12.633 4.613 -3.751 1.00 88.94 78 LEU A N 1
ATOM 610 C CA . LEU A 1 78 ? 11.862 3.560 -3.107 1.00 88.94 78 LEU A CA 1
ATOM 611 C C . LEU A 1 78 ? 11.148 4.126 -1.891 1.00 88.94 78 LEU A C 1
ATOM 613 O O . LEU A 1 78 ? 11.781 4.689 -0.995 1.00 88.94 78 LEU A O 1
ATOM 617 N N . TYR A 1 79 ? 9.848 3.884 -1.826 1.00 89.12 79 TYR A N 1
ATOM 618 C CA . TYR A 1 79 ? 8.989 4.240 -0.713 1.00 89.12 79 TYR A CA 1
ATOM 619 C C . TYR A 1 79 ? 8.389 2.970 -0.120 1.00 89.12 79 TYR A C 1
ATOM 621 O O . TYR A 1 79 ? 7.967 2.081 -0.855 1.00 89.12 79 TYR A O 1
ATOM 629 N N . LEU A 1 80 ? 8.307 2.877 1.206 1.00 91.06 80 LEU A N 1
ATOM 630 C CA . LEU A 1 80 ? 7.264 2.045 1.803 1.00 91.06 80 LEU A CA 1
ATOM 631 C C . LEU A 1 80 ? 5.929 2.671 1.389 1.00 91.06 80 LEU A C 1
ATOM 633 O O . LEU A 1 80 ? 5.792 3.885 1.472 1.00 91.06 80 LEU A O 1
ATOM 637 N N . GLU A 1 81 ? 4.987 1.878 0.899 1.00 93.12 81 GLU A N 1
ATOM 638 C CA . GLU A 1 81 ? 3.650 2.337 0.506 1.00 93.12 81 GLU A CA 1
ATOM 639 C C . GLU A 1 81 ? 2.634 1.887 1.559 1.00 93.12 81 GLU A C 1
ATOM 641 O O . GLU A 1 81 ? 1.885 2.691 2.126 1.00 93.12 81 GLU A O 1
ATOM 646 N N . GLU A 1 82 ? 2.679 0.594 1.882 1.00 95.62 82 GLU A N 1
ATOM 647 C CA . GLU A 1 82 ? 1.767 -0.058 2.810 1.00 95.62 82 GLU A CA 1
ATOM 648 C C . GLU A 1 82 ? 2.534 -0.968 3.768 1.00 95.62 82 GLU A C 1
ATOM 650 O O . GLU A 1 82 ? 3.405 -1.735 3.360 1.00 95.62 82 GLU A O 1
ATOM 655 N N . LEU A 1 83 ? 2.173 -0.917 5.047 1.00 95.31 83 LEU A N 1
ATOM 656 C CA . LEU A 1 83 ? 2.581 -1.890 6.052 1.00 95.31 83 LEU A CA 1
ATOM 657 C C . LEU A 1 83 ? 1.327 -2.573 6.590 1.00 95.31 83 LEU A C 1
ATOM 659 O O . LEU A 1 83 ? 0.458 -1.919 7.166 1.00 95.31 83 LEU A O 1
ATOM 663 N N . HIS A 1 84 ? 1.217 -3.877 6.390 1.00 96.12 84 HIS A N 1
ATOM 664 C CA . HIS A 1 84 ? 0.091 -4.655 6.884 1.00 96.12 84 HIS A CA 1
ATOM 665 C C . HIS A 1 84 ? 0.280 -4.962 8.371 1.00 96.12 84 HIS A C 1
ATOM 667 O O . HIS A 1 84 ? 1.370 -5.313 8.820 1.00 96.12 84 HIS A O 1
ATOM 673 N N . LEU A 1 85 ? -0.798 -4.825 9.138 1.00 94.00 85 LEU A N 1
ATOM 674 C CA . LEU A 1 85 ? -0.824 -5.057 10.577 1.00 94.00 85 LEU A CA 1
ATOM 675 C C . LEU A 1 85 ? -1.518 -6.392 10.845 1.00 94.00 85 LEU A C 1
ATOM 677 O O . LEU A 1 85 ? -2.645 -6.596 10.391 1.00 94.00 85 LEU A O 1
ATOM 681 N N . TYR A 1 86 ? -0.869 -7.277 11.601 1.00 93.44 86 TYR A N 1
ATOM 682 C CA . TYR A 1 86 ? -1.397 -8.597 11.950 1.00 93.44 86 TYR A CA 1
ATOM 683 C C . TYR A 1 86 ? -1.413 -8.817 13.464 1.00 93.44 86 TYR A C 1
ATOM 685 O O . TYR A 1 86 ? -0.545 -8.326 14.185 1.00 93.44 86 TYR A O 1
ATOM 693 N N . GLY A 1 87 ? -2.410 -9.576 13.917 1.00 87.88 87 GLY A N 1
ATOM 694 C CA . GLY A 1 87 ? -2.444 -10.272 15.202 1.00 87.88 87 GLY A CA 1
ATOM 6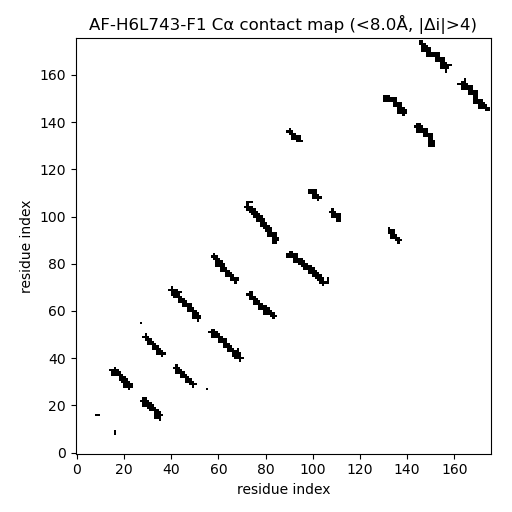95 C C . GLY A 1 87 ? -2.554 -11.775 14.940 1.00 87.88 87 GLY A C 1
ATOM 696 O O . GLY A 1 87 ? -1.697 -12.347 14.275 1.00 87.88 87 GLY A O 1
ATOM 697 N N . SER A 1 88 ? -3.645 -12.407 15.381 1.00 87.06 88 SER A N 1
ATOM 698 C CA . SER A 1 88 ? -4.020 -13.756 14.916 1.00 87.06 88 SER A CA 1
ATOM 699 C C . SER A 1 88 ? -4.553 -13.771 13.475 1.00 87.06 88 SER A C 1
ATOM 701 O O . SER A 1 88 ? -4.527 -14.806 12.816 1.00 87.06 88 SER A O 1
ATOM 703 N N . ALA A 1 89 ? -5.022 -12.622 12.988 1.00 89.19 89 ALA A N 1
ATOM 704 C CA . ALA A 1 89 ? -5.455 -12.368 11.618 1.00 89.19 89 ALA A CA 1
ATOM 705 C C . ALA A 1 89 ? -5.048 -10.942 11.208 1.00 89.19 89 ALA A C 1
ATOM 707 O O . ALA A 1 89 ? -4.505 -10.184 12.022 1.00 89.19 89 ALA A O 1
ATOM 708 N N . ARG A 1 90 ? -5.300 -10.561 9.950 1.00 91.94 90 ARG A N 1
ATOM 709 C CA . ARG A 1 90 ? -5.068 -9.186 9.487 1.00 91.94 90 ARG A CA 1
ATOM 710 C C . ARG A 1 90 ? -5.959 -8.223 10.273 1.00 91.94 90 ARG A C 1
ATOM 712 O O . ARG A 1 90 ? -7.167 -8.410 10.346 1.00 91.94 90 ARG A O 1
ATOM 719 N N . LEU A 1 91 ? -5.339 -7.206 10.860 1.00 94.75 91 LEU A N 1
ATOM 720 C CA . LEU A 1 91 ? -6.009 -6.144 11.612 1.00 94.75 91 LEU A CA 1
ATOM 721 C C . LEU A 1 91 ? -6.184 -4.878 10.775 1.00 94.75 91 LEU A C 1
ATOM 723 O O . LEU A 1 91 ? -7.020 -4.042 11.102 1.00 94.75 91 LEU A O 1
ATOM 727 N N . GLY A 1 92 ? -5.371 -4.701 9.731 1.00 95.06 92 GLY A N 1
ATOM 728 C CA . GLY A 1 92 ? -5.451 -3.536 8.862 1.00 95.06 92 GLY A CA 1
ATOM 729 C C . GLY A 1 92 ? -4.144 -3.187 8.160 1.00 95.06 92 GLY A C 1
ATOM 730 O O . GLY A 1 92 ? -3.286 -4.043 7.931 1.00 95.06 92 GLY A O 1
ATOM 731 N N . ILE A 1 93 ? -4.000 -1.910 7.800 1.00 95.75 93 ILE A N 1
ATOM 732 C CA . ILE A 1 93 ? -2.872 -1.373 7.032 1.00 95.75 93 ILE A CA 1
ATOM 733 C C . ILE A 1 93 ? -2.497 0.015 7.553 1.00 95.75 93 ILE A C 1
ATOM 735 O O . ILE A 1 93 ? -3.355 0.878 7.738 1.00 95.75 93 ILE A O 1
ATOM 739 N N . LEU A 1 94 ? -1.203 0.271 7.706 1.00 93.75 94 LEU A N 1
ATOM 740 C CA . LEU A 1 94 ? -0.641 1.616 7.751 1.00 93.75 94 LEU A CA 1
ATOM 741 C C . LEU A 1 94 ? -0.240 2.034 6.330 1.00 93.75 94 LEU A C 1
ATOM 743 O O . LEU A 1 94 ? 0.677 1.453 5.754 1.00 93.75 94 LEU A O 1
ATOM 747 N N . LYS A 1 95 ? -0.898 3.059 5.781 1.00 91.00 95 LYS A N 1
ATOM 748 C CA . LYS A 1 95 ? -0.508 3.689 4.514 1.00 91.00 95 LYS A CA 1
ATOM 749 C C . LYS A 1 95 ? 0.433 4.849 4.799 1.00 91.00 95 LYS A C 1
ATOM 751 O O . LYS A 1 95 ? 0.024 5.862 5.366 1.00 91.00 95 LYS A O 1
ATOM 756 N N . LYS A 1 96 ? 1.702 4.708 4.431 1.00 81.00 96 LYS A N 1
ATOM 757 C CA . LYS A 1 96 ? 2.718 5.730 4.689 1.00 81.00 96 LYS A CA 1
ATOM 758 C C . LYS A 1 96 ? 3.733 5.708 3.567 1.00 81.00 96 LYS A C 1
ATOM 760 O O . LYS A 1 96 ? 4.548 4.803 3.571 1.00 81.00 96 LYS A O 1
ATOM 765 N N . ALA A 1 97 ? 3.740 6.746 2.729 1.00 76.69 97 ALA A N 1
ATOM 766 C CA . ALA A 1 97 ? 4.777 7.001 1.728 1.00 76.69 97 ALA A CA 1
ATOM 767 C C . ALA A 1 97 ? 6.098 7.422 2.401 1.00 76.69 97 ALA A C 1
ATOM 769 O O . ALA A 1 97 ? 6.496 8.587 2.380 1.00 76.69 97 ALA A O 1
ATOM 770 N N . LEU A 1 98 ? 6.746 6.485 3.093 1.00 81.62 98 LEU A N 1
ATOM 771 C CA . LEU A 1 98 ? 8.040 6.713 3.724 1.00 81.62 98 LEU A CA 1
ATOM 772 C C . LEU A 1 98 ? 9.128 6.450 2.692 1.00 81.62 98 LEU A C 1
ATOM 774 O O . LEU A 1 98 ? 9.350 5.299 2.329 1.00 81.62 98 LEU A O 1
ATOM 778 N N . ALA A 1 99 ? 9.816 7.503 2.255 1.00 78.94 99 ALA A N 1
ATOM 779 C CA . ALA A 1 99 ? 11.013 7.358 1.437 1.00 78.94 99 ALA A CA 1
ATOM 780 C C . ALA A 1 99 ? 12.054 6.511 2.185 1.00 78.94 99 ALA A C 1
ATOM 782 O O . ALA A 1 99 ? 12.277 6.692 3.382 1.00 78.94 99 ALA A O 1
ATOM 783 N N . LEU A 1 100 ? 12.683 5.582 1.479 1.00 80.12 100 LEU A N 1
ATOM 784 C CA . LEU A 1 100 ? 13.744 4.718 2.000 1.00 80.12 100 LEU A CA 1
ATOM 785 C C . LEU A 1 100 ? 15.041 4.920 1.237 1.00 80.12 100 LEU A C 1
ATOM 787 O O . LEU A 1 100 ? 16.118 4.766 1.802 1.00 80.12 100 LEU A O 1
ATOM 791 N N . ARG A 1 101 ? 14.924 5.232 -0.051 1.00 80.25 101 ARG A N 1
ATOM 792 C CA . ARG A 1 101 ? 16.039 5.388 -0.977 1.00 80.25 101 ARG A CA 1
ATOM 793 C C . ARG A 1 101 ? 15.665 6.465 -1.978 1.00 80.25 101 ARG A C 1
ATOM 795 O O . ARG A 1 101 ? 14.518 6.482 -2.430 1.00 80.25 101 ARG A O 1
ATOM 802 N N . TYR A 1 102 ? 16.616 7.325 -2.297 1.00 79.12 102 TYR A N 1
ATOM 803 C CA . TYR A 1 102 ? 16.502 8.278 -3.386 1.00 79.12 102 TYR A CA 1
ATOM 804 C C . TYR A 1 102 ? 17.885 8.505 -3.999 1.00 79.12 102 TYR A C 1
ATOM 806 O O . TYR A 1 102 ? 18.834 8.795 -3.268 1.00 79.12 102 TYR A O 1
ATOM 814 N N . ARG A 1 103 ? 17.996 8.377 -5.317 1.00 77.44 103 ARG A N 1
ATOM 815 C CA . ARG A 1 103 ? 19.170 8.758 -6.102 1.00 77.44 103 ARG A CA 1
ATOM 816 C C . ARG A 1 103 ? 18.770 9.840 -7.096 1.00 77.44 103 ARG A C 1
ATOM 818 O O . ARG A 1 103 ? 17.735 9.727 -7.748 1.00 77.44 103 ARG A O 1
ATOM 825 N N . ASP A 1 104 ? 19.590 10.880 -7.199 1.00 71.94 104 ASP A N 1
ATOM 826 C CA . ASP A 1 104 ? 19.443 11.927 -8.210 1.00 71.94 104 ASP A CA 1
ATOM 827 C C . ASP A 1 104 ? 20.504 11.824 -9.319 1.00 71.94 104 ASP A C 1
ATOM 829 O O . ASP A 1 104 ? 21.393 10.975 -9.290 1.00 71.94 104 ASP A O 1
ATOM 833 N N . GLU A 1 105 ? 20.413 12.738 -10.284 1.00 68.19 105 GLU A N 1
ATOM 834 C CA . GLU A 1 105 ? 21.311 12.857 -11.442 1.00 68.19 105 GLU A CA 1
ATOM 835 C C . GLU A 1 105 ? 22.796 13.030 -11.097 1.00 68.19 105 GLU A C 1
ATOM 837 O O . GLU A 1 105 ? 23.652 12.778 -11.940 1.00 68.19 105 GLU A O 1
ATOM 842 N N . SER A 1 106 ? 23.130 13.434 -9.866 1.00 69.00 106 SER A N 1
ATOM 843 C CA . SER A 1 106 ? 24.523 13.512 -9.413 1.00 69.00 106 SER A CA 1
ATOM 844 C C . SER A 1 106 ? 25.097 12.140 -9.030 1.00 69.00 106 SER A C 1
ATOM 846 O O . SER A 1 106 ? 26.271 12.034 -8.678 1.00 69.00 106 SER A O 1
ATOM 848 N N . GLY A 1 107 ? 24.273 11.085 -9.068 1.00 65.50 107 GLY A N 1
ATOM 849 C CA . GLY A 1 107 ? 24.614 9.739 -8.613 1.00 65.50 107 GLY A CA 1
ATOM 850 C C . GLY A 1 107 ? 24.642 9.604 -7.088 1.00 65.50 107 GLY A C 1
ATOM 851 O O . GLY A 1 107 ? 24.966 8.534 -6.567 1.00 65.50 107 GLY A O 1
ATOM 852 N N . THR A 1 108 ? 24.293 10.664 -6.352 1.00 66.19 108 THR A N 1
ATOM 853 C CA . THR A 1 108 ? 24.296 10.652 -4.890 1.00 66.19 108 THR A CA 1
ATOM 854 C C . THR A 1 108 ? 23.126 9.815 -4.385 1.00 66.19 108 THR A C 1
ATOM 856 O O . THR A 1 108 ? 21.963 10.195 -4.509 1.00 66.19 108 THR A O 1
ATOM 859 N N . VAL A 1 109 ? 23.427 8.661 -3.785 1.00 65.50 109 VAL A N 1
ATOM 860 C CA . VAL A 1 109 ? 22.426 7.853 -3.077 1.00 65.50 109 VAL A CA 1
ATOM 861 C C . VAL A 1 109 ? 22.184 8.473 -1.705 1.00 65.50 109 VAL A C 1
ATOM 863 O O . VAL A 1 109 ? 22.996 8.340 -0.789 1.00 65.50 109 VAL A O 1
ATOM 866 N N . GLY A 1 110 ? 21.050 9.145 -1.557 1.00 63.78 110 GLY A N 1
ATOM 867 C CA . GLY A 1 110 ? 20.561 9.639 -0.281 1.00 63.78 110 GLY A CA 1
ATOM 868 C C . GLY A 1 110 ? 19.651 8.618 0.401 1.00 63.78 110 GLY A C 1
ATOM 869 O O . GLY A 1 110 ? 18.689 8.113 -0.180 1.00 63.78 110 GLY A O 1
ATOM 870 N N . LEU A 1 111 ? 19.887 8.372 1.689 1.00 63.22 111 LEU A N 1
ATOM 871 C CA . LEU A 1 111 ? 18.771 8.085 2.590 1.00 63.22 111 LEU A CA 1
ATOM 872 C C . LEU A 1 111 ? 18.076 9.426 2.851 1.00 63.22 111 LEU A C 1
ATOM 874 O O . LEU A 1 111 ? 18.780 10.431 2.981 1.00 63.22 111 LEU A O 1
ATOM 878 N N . PRO A 1 112 ? 16.738 9.502 2.941 1.00 58.22 112 PRO A N 1
ATOM 879 C CA . PRO A 1 112 ? 16.078 10.763 3.248 1.00 58.22 112 PRO A CA 1
ATOM 880 C C . PRO A 1 112 ? 16.613 11.287 4.582 1.00 58.22 112 PRO A C 1
ATOM 882 O O . PRO A 1 112 ? 16.309 10.757 5.655 1.00 58.22 112 PRO A O 1
ATOM 885 N N . ALA A 1 113 ? 17.429 12.339 4.499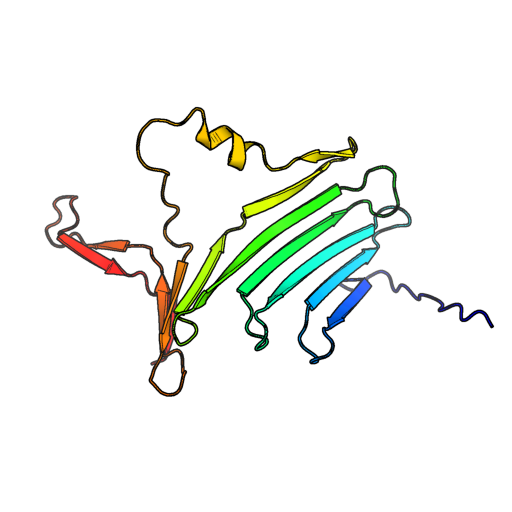 1.00 51.97 113 ALA A N 1
ATOM 886 C CA . ALA A 1 113 ? 18.151 12.935 5.618 1.00 51.97 113 ALA A CA 1
ATOM 887 C C . ALA A 1 113 ? 17.201 13.332 6.768 1.00 51.97 113 ALA A C 1
ATOM 889 O O . ALA A 1 113 ? 17.578 13.310 7.938 1.00 51.97 113 ALA A O 1
ATOM 890 N N . GLY A 1 114 ? 15.923 13.574 6.453 1.00 50.53 114 GLY A N 1
ATOM 891 C CA . GLY A 1 114 ? 14.858 13.854 7.414 1.00 50.53 114 GLY A CA 1
ATOM 892 C C . GLY A 1 114 ? 14.421 12.688 8.313 1.00 50.53 114 GLY A C 1
ATOM 893 O O . GLY A 1 114 ? 13.658 12.937 9.242 1.00 50.53 114 GLY A O 1
ATOM 894 N N . SER A 1 115 ? 14.873 11.444 8.090 1.00 51.41 115 SER A N 1
ATOM 895 C CA . SER A 1 115 ? 14.513 10.300 8.953 1.00 51.41 115 SER A CA 1
ATOM 896 C C . SER A 1 115 ? 15.593 9.908 9.968 1.00 51.41 115 SER A C 1
ATOM 898 O O . SER A 1 115 ? 15.247 9.327 10.991 1.00 51.41 115 SER A O 1
ATOM 900 N N . LEU A 1 116 ? 16.872 10.217 9.720 1.00 50.06 116 LEU A N 1
ATOM 901 C CA . LEU A 1 116 ? 17.968 9.936 10.663 1.00 50.06 116 LEU A CA 1
ATOM 902 C C . LEU A 1 116 ? 18.408 11.190 11.437 1.00 50.06 116 LEU A C 1
ATOM 904 O O . LEU A 1 116 ? 18.693 11.098 12.627 1.00 50.06 116 LEU A O 1
ATOM 908 N N . LEU A 1 117 ? 18.388 12.376 10.815 1.00 46.50 117 LEU A N 1
ATOM 909 C CA . LEU A 1 117 ? 18.814 13.628 11.466 1.00 46.50 117 LEU A CA 1
ATOM 910 C C . LEU A 1 117 ? 17.723 14.269 12.336 1.00 46.50 117 LEU A C 1
ATOM 912 O O . LEU A 1 117 ? 18.023 15.073 13.218 1.00 46.50 117 LEU A O 1
ATOM 916 N N . LYS A 1 118 ? 16.455 13.881 12.151 1.00 47.03 118 LYS A N 1
ATOM 917 C CA . LYS A 1 118 ? 15.337 14.372 12.975 1.00 47.03 118 LYS A CA 1
ATOM 918 C C . LYS A 1 118 ? 15.333 13.777 14.390 1.00 47.03 118 LYS A C 1
ATOM 920 O O . LYS A 1 118 ? 14.639 14.292 15.258 1.00 47.03 118 LYS A O 1
ATOM 925 N N . THR A 1 119 ? 16.140 12.744 14.643 1.00 46.75 119 THR A N 1
ATOM 926 C CA . THR A 1 119 ? 16.286 12.127 15.970 1.00 46.75 119 THR A CA 1
ATOM 927 C C . THR A 1 119 ? 17.222 12.924 16.887 1.00 46.75 119 THR A C 1
ATOM 929 O O . THR A 1 119 ? 17.057 12.872 18.101 1.00 46.75 119 THR A O 1
ATOM 932 N N . THR A 1 120 ? 18.160 13.708 16.339 1.00 45.66 120 THR A N 1
ATOM 933 C CA . THR A 1 120 ? 19.219 14.348 17.148 1.00 45.66 120 THR A CA 1
ATOM 934 C C . THR A 1 120 ? 18.944 15.819 17.487 1.00 45.66 120 THR A C 1
ATOM 936 O O . THR A 1 120 ? 19.476 16.310 18.474 1.00 45.66 120 THR A O 1
ATOM 939 N N . LEU A 1 121 ? 18.089 16.529 16.734 1.00 51.22 121 LEU A N 1
ATOM 940 C CA . LEU A 1 121 ? 17.824 17.968 16.952 1.00 51.22 121 LEU A CA 1
ATOM 941 C C . LEU A 1 121 ? 16.373 18.319 17.330 1.00 51.22 121 LEU A C 1
ATOM 943 O O . LEU A 1 121 ? 16.065 19.488 17.537 1.00 51.22 121 LEU A O 1
ATOM 947 N N . ALA A 1 122 ? 15.483 17.332 17.463 1.00 50.00 122 ALA A N 1
ATOM 948 C CA . ALA A 1 122 ? 14.093 17.535 17.884 1.00 50.00 122 ALA A CA 1
ATOM 949 C C . ALA A 1 122 ? 13.816 16.881 19.250 1.00 50.00 122 ALA A C 1
ATOM 951 O O . ALA A 1 122 ? 12.895 16.083 19.406 1.00 50.00 122 ALA A O 1
ATOM 952 N N . GLN A 1 123 ? 14.615 17.224 20.263 1.00 50.38 123 GLN A N 1
ATOM 953 C CA . GLN A 1 123 ? 14.235 17.033 21.666 1.00 50.38 123 GLN A CA 1
ATOM 954 C C . GLN A 1 123 ? 13.278 18.158 22.092 1.00 50.38 123 GLN A C 1
ATOM 956 O O . GLN A 1 123 ? 13.647 19.026 22.870 1.00 50.38 123 GLN A O 1
ATOM 961 N N . SER A 1 124 ? 12.056 18.190 21.556 1.00 47.59 124 SER A N 1
ATOM 962 C CA . SER A 1 124 ? 10.933 18.886 22.198 1.00 47.59 124 SER A CA 1
ATOM 963 C C . SER A 1 124 ? 9.617 18.558 21.495 1.00 47.59 124 SER A C 1
ATOM 965 O O . SER A 1 124 ? 9.485 18.760 20.291 1.00 47.59 124 SER A O 1
ATOM 967 N N . SER A 1 125 ? 8.655 18.096 22.298 1.00 43.38 125 SER A N 1
ATOM 968 C CA . SER A 1 125 ? 7.204 18.044 22.067 1.00 43.38 125 SER A CA 1
ATOM 969 C C . SER A 1 125 ? 6.702 17.248 20.857 1.00 43.38 125 SER A C 1
ATOM 971 O O . SER A 1 125 ? 6.857 17.678 19.725 1.00 43.38 125 SER A O 1
ATOM 973 N N . TYR A 1 126 ? 6.037 16.119 21.142 1.00 43.47 126 TYR A N 1
ATOM 974 C CA . TYR A 1 126 ? 5.157 15.348 20.254 1.00 43.47 126 TYR A CA 1
ATOM 975 C C . TYR A 1 126 ? 5.633 15.258 18.800 1.00 43.47 126 TYR A C 1
ATOM 977 O O . TYR A 1 126 ? 5.388 16.154 17.994 1.00 43.47 126 TYR A O 1
ATOM 985 N N . GLN A 1 127 ? 6.220 14.119 18.413 1.00 49.97 127 GLN A N 1
ATOM 986 C CA . GLN A 1 127 ? 6.200 13.745 16.998 1.00 49.97 127 GLN A CA 1
ATOM 987 C C . GLN A 1 127 ? 4.767 13.962 16.507 1.00 49.97 127 GLN A C 1
ATOM 989 O O . GLN A 1 127 ? 3.853 13.362 17.068 1.00 49.97 127 GLN A O 1
ATOM 994 N N . GLN A 1 128 ? 4.567 14.885 15.563 1.00 54.72 128 GLN A N 1
ATOM 995 C CA . GLN A 1 128 ? 3.253 15.197 15.017 1.00 54.72 128 GLN A CA 1
ATOM 996 C C . GLN A 1 128 ? 2.712 13.894 14.431 1.00 54.72 128 GLN A C 1
ATOM 998 O O . GLN A 1 128 ? 3.131 13.467 13.355 1.00 54.72 128 GLN A O 1
ATOM 1003 N N . LEU A 1 129 ? 1.891 13.193 15.215 1.00 62.91 129 LEU A N 1
ATOM 1004 C CA . LEU A 1 129 ? 1.326 11.911 14.837 1.00 62.91 129 LEU A CA 1
ATOM 1005 C C . LEU A 1 129 ? 0.467 12.185 13.610 1.00 62.91 129 LEU A C 1
ATOM 1007 O O . LEU A 1 129 ? -0.534 12.897 13.682 1.00 62.91 129 LEU A O 1
ATOM 1011 N N . GLU A 1 130 ? 0.891 11.665 12.465 1.00 75.12 130 GLU A N 1
ATOM 1012 C CA . GLU A 1 130 ? 0.117 11.753 11.234 1.00 75.12 130 GLU A CA 1
ATOM 1013 C C . GLU A 1 130 ? -1.064 10.778 11.337 1.00 75.12 130 GLU A C 1
ATOM 1015 O O . GLU A 1 130 ? -0.975 9.626 10.910 1.00 75.12 130 GLU A O 1
ATOM 1020 N N . LEU A 1 131 ? -2.155 11.238 11.953 1.00 84.81 131 LEU A N 1
ATOM 1021 C CA . LEU A 1 131 ? -3.411 10.494 12.064 1.00 84.81 131 LEU A CA 1
ATOM 1022 C C . LEU A 1 131 ? -4.106 10.372 10.699 1.00 84.81 131 LEU A C 1
ATOM 1024 O O . LEU A 1 131 ? -3.932 11.205 9.807 1.00 84.81 131 LEU A O 1
ATOM 1028 N N . GLY A 1 132 ? -4.937 9.344 10.546 1.00 86.19 132 GLY A N 1
ATOM 1029 C CA . GLY A 1 132 ? -5.669 9.023 9.317 1.00 86.19 132 GLY A CA 1
ATOM 1030 C C . GLY A 1 132 ? -4.892 8.133 8.344 1.00 86.19 132 GLY A C 1
ATOM 1031 O O . GLY A 1 132 ? -5.389 7.824 7.259 1.00 86.19 132 GLY A O 1
ATOM 1032 N N . ARG A 1 133 ? -3.674 7.715 8.709 1.00 89.38 133 ARG A N 1
ATOM 1033 C CA . ARG A 1 133 ? -2.826 6.830 7.895 1.00 89.38 133 ARG A CA 1
ATOM 1034 C C . ARG A 1 133 ? -3.036 5.358 8.210 1.00 89.38 133 ARG A C 1
ATOM 1036 O O . ARG A 1 133 ? -2.775 4.516 7.349 1.00 89.38 133 ARG A O 1
ATOM 1043 N N . ARG A 1 134 ? -3.497 5.025 9.416 1.00 92.69 134 ARG A N 1
ATOM 1044 C CA . ARG A 1 134 ? -3.827 3.644 9.776 1.00 92.69 134 ARG A CA 1
ATOM 1045 C C . ARG A 1 134 ? -5.284 3.394 9.457 1.00 92.69 134 ARG A C 1
ATOM 1047 O O . ARG A 1 134 ? -6.137 4.215 9.774 1.00 92.69 134 ARG A O 1
ATOM 1054 N N . ARG A 1 135 ? -5.553 2.256 8.837 1.00 94.88 135 ARG A N 1
ATOM 1055 C CA . ARG A 1 135 ? -6.889 1.727 8.591 1.00 94.88 135 ARG A CA 1
ATOM 1056 C C . ARG A 1 135 ? -6.980 0.372 9.261 1.00 94.88 135 ARG A C 1
ATOM 1058 O O . ARG A 1 135 ? -6.092 -0.448 9.059 1.00 94.88 135 ARG A O 1
ATOM 1065 N N . TYR A 1 136 ? -8.034 0.158 10.027 1.00 95.38 136 TYR A N 1
ATOM 1066 C CA . TYR A 1 136 ? -8.320 -1.074 10.739 1.00 95.38 136 TYR A CA 1
ATOM 1067 C C . TYR A 1 136 ? -9.549 -1.737 10.145 1.00 95.38 136 TYR A C 1
ATOM 1069 O O . TYR A 1 136 ? -10.532 -1.063 9.839 1.00 95.38 136 TYR A O 1
ATOM 1077 N N . GLU A 1 137 ? -9.476 -3.049 9.995 1.00 95.38 137 GLU A N 1
ATOM 1078 C CA . GLU A 1 137 ? -10.539 -3.888 9.463 1.00 95.38 137 GLU A CA 1
ATOM 1079 C C . GLU A 1 137 ? -11.348 -4.463 10.634 1.00 95.38 137 GLU A C 1
ATOM 1081 O O . GLU A 1 137 ? -10.803 -5.098 11.537 1.00 95.38 137 GLU A O 1
ATOM 1086 N N . LEU A 1 138 ? -12.657 -4.216 10.637 1.00 93.94 138 LEU A N 1
ATOM 1087 C CA . LEU A 1 138 ? -13.596 -4.799 11.590 1.00 93.94 138 LEU A CA 1
ATOM 1088 C C . LEU A 1 138 ? -14.246 -6.007 10.928 1.00 93.94 138 LEU A C 1
ATOM 1090 O O . LEU A 1 138 ? -15.188 -5.864 10.145 1.00 93.94 138 LEU A O 1
ATOM 1094 N N . SER A 1 139 ? -13.704 -7.185 11.220 1.00 93.06 139 SER A N 1
ATOM 1095 C CA . SER A 1 139 ? -14.100 -8.434 10.572 1.00 93.06 139 SER A CA 1
ATOM 1096 C C . SER A 1 139 ? -14.940 -9.324 11.482 1.00 93.06 139 SER A C 1
ATOM 1098 O O . SER A 1 139 ? -14.796 -9.304 12.704 1.00 93.06 139 SER A O 1
ATOM 1100 N N . ASN A 1 140 ? -15.811 -10.138 10.886 1.00 90.94 140 ASN A N 1
ATOM 1101 C CA . ASN A 1 140 ? -16.498 -11.204 11.614 1.00 90.94 140 ASN A CA 1
ATOM 1102 C C . ASN A 1 140 ? -15.586 -12.439 11.803 1.00 90.94 140 ASN A C 1
ATOM 1104 O O . ASN A 1 140 ? -14.480 -12.513 11.269 1.00 90.94 140 ASN A O 1
ATOM 1108 N N . HIS A 1 141 ? -16.073 -13.448 12.530 1.00 88.75 141 HIS A N 1
ATOM 1109 C CA . HIS A 1 141 ? -15.335 -14.692 12.800 1.00 88.75 141 HIS A CA 1
ATOM 1110 C C . HIS A 1 141 ? -15.070 -15.566 11.557 1.00 88.75 141 HIS A C 1
ATOM 1112 O O . HIS A 1 141 ? -14.306 -16.522 11.642 1.00 88.75 141 HIS A O 1
ATOM 1118 N N . LEU A 1 142 ? -15.691 -15.251 10.415 1.00 90.88 142 LEU A N 1
ATOM 1119 C CA . LEU A 1 142 ? -15.473 -15.920 9.128 1.00 90.88 142 LEU A CA 1
ATOM 1120 C C . LEU A 1 142 ? -14.405 -15.209 8.278 1.00 90.88 142 LEU A C 1
ATOM 1122 O O . LEU A 1 142 ? -14.086 -15.676 7.190 1.00 90.88 142 LEU A O 1
ATOM 1126 N N . GLY A 1 143 ? -13.864 -14.080 8.755 1.00 88.50 143 GLY A N 1
ATOM 1127 C CA . GLY A 1 143 ? -12.860 -13.283 8.049 1.00 88.50 143 GLY A CA 1
ATOM 1128 C C . GLY A 1 143 ? -13.428 -12.222 7.102 1.00 88.50 143 GLY A C 1
ATOM 1129 O O . GLY A 1 143 ? -12.657 -11.556 6.416 1.00 88.50 143 GLY A O 1
ATOM 1130 N N . ASN A 1 144 ? -14.748 -12.016 7.071 1.00 91.56 144 ASN A N 1
ATOM 1131 C CA . ASN A 1 144 ? -15.352 -10.976 6.236 1.00 91.56 144 ASN A CA 1
ATOM 1132 C C . ASN A 1 144 ? -15.181 -9.605 6.891 1.00 91.56 144 ASN A C 1
ATOM 1134 O O . ASN A 1 144 ? -15.618 -9.424 8.029 1.00 91.56 144 ASN A O 1
ATOM 1138 N N . VAL A 1 145 ? -14.624 -8.637 6.158 1.00 94.50 145 VAL A N 1
ATOM 1139 C CA . VAL A 1 145 ? -14.515 -7.238 6.599 1.00 94.50 145 VAL A CA 1
ATOM 1140 C C . VAL A 1 145 ? -15.886 -6.565 6.500 1.00 94.50 145 VAL A C 1
ATOM 1142 O O . VAL A 1 145 ? -16.416 -6.386 5.406 1.00 94.50 145 VAL A O 1
ATOM 1145 N N . LEU A 1 146 ? -16.454 -6.173 7.639 1.00 94.75 146 LEU A N 1
ATOM 1146 C CA . LEU A 1 146 ? -17.754 -5.496 7.718 1.00 94.75 146 LEU A CA 1
ATOM 1147 C C . LEU A 1 146 ? -17.608 -3.977 7.622 1.00 94.75 146 LEU A C 1
ATOM 1149 O O . LEU A 1 146 ? -18.426 -3.304 6.997 1.00 94.75 146 LEU A O 1
ATOM 1153 N N . ALA A 1 147 ? -16.546 -3.436 8.216 1.00 94.62 147 ALA A N 1
ATOM 1154 C CA . ALA A 1 147 ? -16.238 -2.015 8.169 1.00 94.62 147 ALA A CA 1
ATOM 1155 C C . ALA A 1 147 ? -14.730 -1.767 8.219 1.00 94.62 147 ALA A C 1
ATOM 1157 O O . ALA A 1 147 ? -13.958 -2.593 8.702 1.00 94.62 147 ALA A O 1
ATOM 1158 N N . THR A 1 148 ? -14.309 -0.603 7.731 1.00 94.75 148 THR A N 1
ATOM 1159 C CA . THR A 1 148 ? -12.941 -0.104 7.888 1.00 94.75 148 THR A CA 1
ATOM 1160 C C . THR A 1 148 ? -12.968 1.243 8.590 1.00 94.75 148 THR A C 1
ATOM 1162 O O . THR A 1 148 ? -13.671 2.155 8.156 1.00 94.75 148 THR A O 1
ATOM 1165 N N . VAL A 1 149 ? -12.177 1.396 9.649 1.00 95.44 149 VAL A N 1
ATOM 1166 C CA . VAL A 1 149 ? -12.050 2.645 10.420 1.00 95.44 149 VAL A CA 1
ATOM 1167 C C . VAL A 1 149 ? -10.614 3.145 10.380 1.00 95.44 149 VAL A C 1
ATOM 1169 O O . VAL A 1 149 ? -9.697 2.346 10.226 1.00 95.44 149 VAL A O 1
ATOM 1172 N N . SER A 1 150 ? -10.390 4.450 10.502 1.00 94.31 150 SER A N 1
ATOM 1173 C CA . SER A 1 150 ? -9.033 4.995 10.611 1.00 94.31 150 SER A CA 1
ATOM 1174 C C . SER A 1 150 ? -8.654 5.340 12.050 1.00 94.31 150 SER A C 1
ATOM 1176 O O . SER A 1 150 ? -9.519 5.455 12.914 1.00 94.31 150 SER A O 1
ATOM 1178 N N . ASP A 1 151 ? -7.363 5.559 12.302 1.00 90.69 151 ASP A N 1
ATOM 1179 C CA . ASP A 1 151 ? -6.867 6.126 13.565 1.00 90.69 151 ASP A CA 1
ATOM 1180 C C . ASP A 1 151 ? -7.187 7.622 13.739 1.00 90.69 151 ASP A C 1
ATOM 1182 O O . ASP A 1 151 ? -6.806 8.226 14.742 1.00 90.69 151 ASP A O 1
ATOM 1186 N N . LYS A 1 152 ? -7.892 8.244 12.783 1.00 91.38 152 LYS A N 1
ATOM 1187 C CA . LYS A 1 152 ? -8.358 9.622 12.914 1.00 91.38 152 LYS A CA 1
ATOM 1188 C C . LYS A 1 152 ? -9.586 9.694 13.818 1.00 91.38 152 LYS A C 1
ATOM 1190 O O . LYS A 1 152 ? -10.642 9.135 13.517 1.00 91.38 152 LYS A O 1
ATOM 1195 N N . SER A 1 153 ? -9.430 10.466 14.884 1.00 89.62 153 SER A N 1
ATOM 1196 C CA . SER A 1 153 ? -10.493 10.830 15.811 1.00 89.62 153 SER A CA 1
ATOM 1197 C C . SER A 1 153 ? -11.244 12.075 15.322 1.00 89.62 153 SER A C 1
ATOM 1199 O O . SER A 1 153 ? -10.621 13.049 14.891 1.00 89.62 153 SER A O 1
ATOM 1201 N N . LEU A 1 154 ? -12.576 12.045 15.366 1.00 91.38 154 LEU A N 1
ATOM 1202 C CA . LEU A 1 154 ? -13.475 13.134 14.984 1.00 91.38 154 LEU A CA 1
ATOM 1203 C C . LEU A 1 154 ? -14.185 13.649 16.238 1.00 91.38 154 LEU A C 1
ATOM 1205 O O . LEU A 1 154 ? -15.073 12.976 16.765 1.00 91.38 154 LEU A O 1
ATOM 1209 N N . GLY A 1 155 ? -13.772 14.824 16.714 1.00 91.12 155 GLY A N 1
ATOM 1210 C CA . GLY A 1 155 ? -14.388 15.479 17.867 1.00 91.12 155 GLY A CA 1
ATOM 1211 C C . GLY A 1 155 ? -15.816 15.923 17.562 1.00 91.12 155 GLY A C 1
ATOM 1212 O O . GLY A 1 155 ? -16.088 16.441 16.480 1.00 91.12 155 GLY A O 1
ATOM 1213 N N . GLN A 1 156 ? -16.713 15.703 18.514 1.00 95.31 156 GLN A N 1
ATOM 1214 C CA . GLN A 1 156 ? -18.104 16.129 18.462 1.00 95.31 156 GLN A CA 1
ATOM 1215 C C . GLN A 1 156 ? -18.330 17.156 19.565 1.00 95.31 156 GLN A C 1
ATOM 1217 O O . GLN A 1 156 ? -18.100 16.861 20.735 1.00 95.31 156 GLN A O 1
ATOM 1222 N N . ASP A 1 157 ? -18.760 18.352 19.179 1.00 93.94 157 ASP A N 1
ATOM 1223 C CA . ASP A 1 157 ? -19.098 19.447 20.087 1.00 93.94 157 ASP A CA 1
ATOM 1224 C C . ASP A 1 157 ? -20.616 19.636 20.062 1.00 93.94 157 ASP A C 1
ATOM 1226 O O . ASP A 1 157 ? -21.173 20.377 19.251 1.00 93.94 157 ASP A O 1
ATOM 1230 N N . SER A 1 158 ? -21.298 18.864 20.902 1.00 92.06 158 SER A N 1
ATOM 1231 C CA . SER A 1 158 ? -22.747 18.953 21.075 1.00 92.06 158 SER A CA 1
ATOM 1232 C C . SER A 1 158 ? -23.147 20.147 21.943 1.00 92.06 158 SER A C 1
ATOM 1234 O O . SER A 1 158 ? -24.260 20.657 21.804 1.00 92.06 158 SER A O 1
ATOM 1236 N N . SER A 1 159 ? -22.232 20.611 22.799 1.00 92.94 159 SER A N 1
ATOM 1237 C CA . SER A 1 159 ? -22.410 21.748 23.700 1.00 92.94 159 SER A CA 1
ATOM 1238 C C . SER A 1 159 ? -22.137 23.116 23.048 1.00 92.94 159 SER A C 1
ATOM 1240 O O . SER A 1 159 ? -22.488 24.140 23.634 1.00 92.94 159 SER A O 1
ATOM 1242 N N . GLN A 1 160 ? -21.579 23.143 21.830 1.00 90.25 160 GLN A N 1
ATOM 1243 C CA . GLN A 1 160 ? -21.169 24.336 21.067 1.00 90.25 160 GLN A CA 1
ATOM 1244 C C . GLN A 1 160 ? -20.191 25.238 21.834 1.00 90.25 160 GLN A C 1
ATOM 1246 O O . GLN A 1 160 ? -20.226 26.466 21.734 1.00 90.25 160 GLN A O 1
ATOM 1251 N N . THR A 1 161 ? -19.312 24.625 22.624 1.00 92.44 161 THR A N 1
ATOM 1252 C CA . THR A 1 161 ? -18.334 25.334 23.463 1.00 92.44 161 THR A CA 1
ATOM 1253 C C . THR A 1 161 ? -16.987 25.546 22.769 1.00 92.44 161 THR A C 1
ATOM 1255 O O . THR A 1 161 ? -16.098 26.196 23.322 1.00 92.44 161 THR A O 1
ATOM 1258 N N . GLY A 1 162 ? -16.812 25.007 21.559 1.00 90.50 162 GLY A N 1
ATOM 1259 C CA . GLY A 1 162 ? -15.531 24.944 20.858 1.00 90.50 162 GLY A CA 1
ATOM 1260 C C . GLY A 1 162 ? -14.594 23.858 21.398 1.00 90.50 162 GLY A C 1
ATOM 1261 O O . GLY A 1 162 ? -13.444 23.775 20.968 1.00 90.50 162 GLY A O 1
ATOM 1262 N N . GLN A 1 163 ? -15.065 23.030 22.335 1.00 93.12 163 GLN A N 1
ATOM 1263 C CA . GLN A 1 163 ? -14.364 21.874 22.891 1.00 93.12 163 GLN A CA 1
ATOM 1264 C C . GLN A 1 163 ? -15.107 20.600 22.480 1.00 93.12 163 GLN A C 1
ATOM 1266 O O . GLN A 1 163 ? -16.331 20.572 22.436 1.00 93.12 163 GLN A O 1
ATOM 1271 N N . ALA A 1 164 ? -14.375 19.529 22.173 1.00 92.44 164 ALA A N 1
ATOM 1272 C CA . ALA A 1 164 ? -15.010 18.250 21.874 1.00 92.44 164 ALA A CA 1
ATOM 1273 C C . ALA A 1 164 ? -15.528 17.596 23.166 1.00 92.44 164 ALA A C 1
ATOM 1275 O O . ALA A 1 164 ? -14.747 17.354 24.087 1.00 92.44 164 ALA A O 1
ATOM 1276 N N . ASP A 1 165 ? -16.815 17.250 23.196 1.00 93.50 165 ASP A N 1
ATOM 1277 C CA . ASP A 1 165 ? -17.448 16.515 24.296 1.00 93.50 165 ASP A CA 1
ATOM 1278 C C . ASP A 1 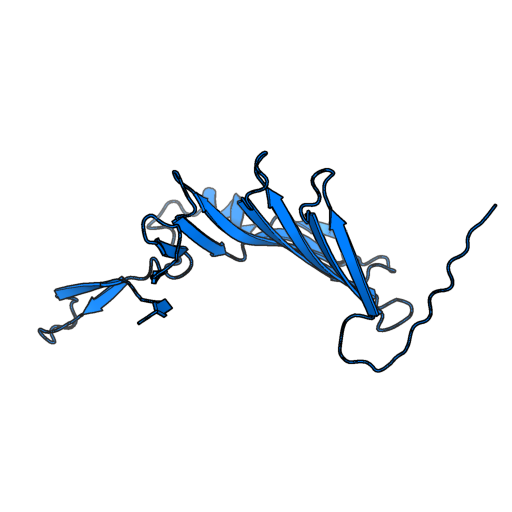165 ? -17.095 15.019 24.232 1.00 93.50 165 ASP A C 1
ATOM 1280 O O . ASP A 1 165 ? -16.857 14.364 25.246 1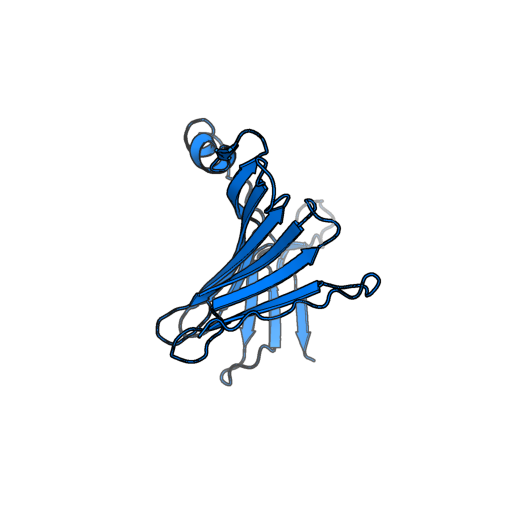.00 93.50 165 ASP A O 1
ATOM 1284 N N . TYR A 1 166 ? -17.059 14.463 23.018 1.00 92.31 166 TYR A N 1
ATOM 1285 C CA . TYR A 1 166 ? -16.683 13.076 22.757 1.00 92.31 166 TYR A CA 1
ATOM 1286 C C . TYR A 1 166 ? -16.058 12.926 21.370 1.00 92.31 166 TYR A C 1
ATOM 1288 O O . TYR A 1 166 ? -16.012 13.861 20.568 1.00 92.31 166 TYR A O 1
ATOM 1296 N N . TYR A 1 167 ? -15.559 11.725 21.088 1.00 92.69 167 TYR A N 1
ATOM 1297 C CA . TYR A 1 167 ? -14.838 11.426 19.862 1.00 92.69 167 TYR A CA 1
ATOM 1298 C C . TYR A 1 167 ? -15.401 10.191 19.173 1.00 92.69 167 TYR A C 1
ATOM 1300 O O . TYR A 1 167 ? -15.626 9.158 19.803 1.00 92.69 167 TYR A O 1
ATOM 1308 N N . LEU A 1 168 ? -15.574 10.292 17.858 1.00 92.75 168 LEU A N 1
ATOM 1309 C CA . LEU A 1 168 ? -15.914 9.170 16.991 1.00 92.75 168 LEU A CA 1
ATOM 1310 C C . LEU A 1 168 ? -14.709 8.785 16.138 1.00 92.75 168 LEU A C 1
ATOM 1312 O O . LEU A 1 168 ? -13.923 9.638 15.727 1.00 92.75 168 LEU A O 1
ATOM 1316 N N . ALA A 1 169 ? -14.575 7.498 15.827 1.00 90.06 169 ALA A N 1
ATOM 1317 C CA . ALA A 1 169 ? -13.611 7.060 14.828 1.00 90.06 169 ALA A CA 1
ATOM 1318 C C . ALA A 1 169 ? -14.108 7.428 13.425 1.00 90.06 169 ALA A C 1
ATOM 1320 O O . ALA A 1 169 ? -15.295 7.304 13.116 1.00 90.06 169 ALA A O 1
ATOM 1321 N N . GLN A 1 170 ? -13.199 7.838 12.544 1.00 93.31 170 GLN A N 1
ATOM 1322 C CA . GLN A 1 170 ? -13.551 8.049 11.146 1.00 93.31 170 GLN A CA 1
ATOM 1323 C C . GLN A 1 170 ? -13.748 6.702 10.431 1.00 93.31 170 GLN A C 1
ATOM 1325 O O . GLN A 1 170 ? -12.788 5.957 10.217 1.00 93.31 170 GLN A O 1
ATOM 1330 N N . VAL A 1 171 ? -14.979 6.425 9.999 1.00 92.62 171 VAL A N 1
ATOM 1331 C CA . VAL A 1 171 ? -15.322 5.273 9.151 1.00 92.62 171 VAL A CA 1
ATOM 1332 C C . VAL A 1 171 ? -14.925 5.569 7.702 1.00 92.62 171 VAL A C 1
ATOM 1334 O O . VAL A 1 171 ? -15.282 6.606 7.150 1.00 92.62 171 VAL A O 1
ATOM 1337 N N . SER A 1 172 ? -14.154 4.670 7.091 1.00 90.75 172 SER A N 1
ATOM 1338 C CA . SER A 1 172 ? -13.725 4.752 5.686 1.00 90.75 172 SER A CA 1
ATOM 1339 C C . SER A 1 172 ? -14.657 3.987 4.744 1.00 90.75 172 SER A C 1
ATOM 1341 O O . SER A 1 172 ? -14.839 4.393 3.601 1.00 90.75 172 SER A O 1
ATOM 1343 N N . SER A 1 173 ? -15.231 2.878 5.212 1.00 89.94 173 SER A N 1
ATOM 1344 C CA . SER A 1 173 ? -16.224 2.081 4.487 1.00 89.94 173 SER A CA 1
ATOM 1345 C C . SER A 1 173 ? -17.010 1.203 5.459 1.00 89.94 173 SER A C 1
ATOM 1347 O O . SER A 1 173 ? -16.500 0.837 6.521 1.00 89.94 173 SER A O 1
ATOM 1349 N N . ALA A 1 174 ? -18.240 0.856 5.090 1.00 87.19 174 ALA A N 1
ATOM 1350 C CA . ALA A 1 174 ? -19.075 -0.103 5.801 1.00 87.19 174 ALA A CA 1
ATOM 1351 C C . ALA A 1 174 ? -19.976 -0.826 4.796 1.00 87.19 174 ALA A C 1
ATOM 1353 O O . ALA A 1 174 ? -20.469 -0.200 3.856 1.00 87.19 174 ALA A O 1
ATOM 1354 N N . SER A 1 175 ? -20.168 -2.127 4.993 1.00 77.38 175 SER A N 1
ATOM 1355 C CA . SER A 1 175 ? -21.157 -2.912 4.252 1.00 77.38 175 SER A CA 1
ATOM 1356 C C . SER A 1 175 ? -22.428 -2.998 5.094 1.00 77.38 175 SER A C 1
ATOM 1358 O O . SER A 1 175 ? -22.349 -3.353 6.271 1.00 77.38 175 SER A O 1
ATOM 1360 N N . LEU A 1 176 ? -23.559 -2.611 4.500 1.00 56.78 176 LEU A N 1
ATOM 1361 C CA . LEU A 1 176 ? -24.896 -2.714 5.093 1.00 56.78 176 LEU A CA 1
ATOM 1362 C C . LEU A 1 176 ? -25.473 -4.117 4.897 1.00 56.78 176 LEU A C 1
ATOM 1364 O O . LEU A 1 176 ? -25.246 -4.687 3.805 1.00 56.78 176 LEU A O 1
#

Sequence (176 aa):
MSLGGYWHFEAGKPGPDALKYEYDPMGNRLAKKKLYVDGPADIRSEGQYYVRDPQGNVLAVYQFNEADIAVVGDRDSLYLEELHLYGSARLGILKKALALRYRDESGTVGLPAGSLLKTTLAQSSYQQLELGRRRYELSNHLGNVLATVSDKSLGQDSSQTGQADYYLAQVSSASL

Radius of gyration: 22.13 Å; Cα contacts (8 Å, |Δi|>4): 340; chains: 1; bounding box: 50×46×56 Å

Nearest PDB structures (foldseek):
  3put-assembly1_A  TM=4.591E-01  e=2.083E+00  Rhizobium etli CFN 42
  3rd6-assembly2_A  TM=3.307E-01  e=3.291E+00  Mesorhizobium loti
  3bga-assembly1_B  TM=3.531E-01  e=6.054E+00  Bacteroides thetaiotaomicron VPI-5482

Organism: Saprospira grandis (strain Lewin) (NCBI:txid984262)

pLDDT: mean 80.2, std 18.6, range [30.5, 97.31]